Protein AF-K9KBE3-F1 (afdb_monomer_lite)

Structure (mmCIF, N/CA/C/O backbone):
data_AF-K9KBE3-F1
#
_entry.id   AF-K9KBE3-F1
#
loop_
_atom_site.group_PDB
_atom_site.id
_atom_site.type_symbol
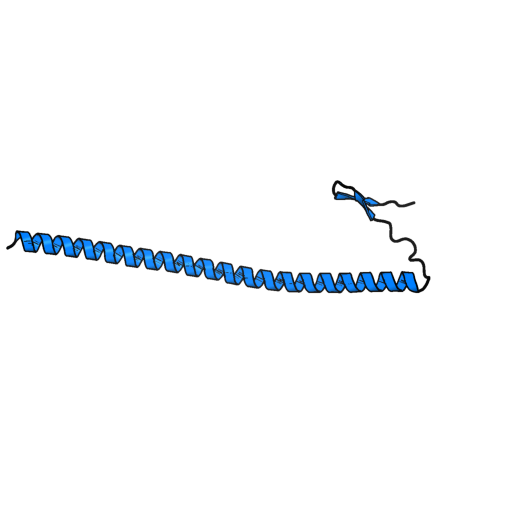_atom_site.label_atom_id
_atom_site.label_alt_id
_atom_site.label_comp_id
_atom_site.label_asym_id
_atom_site.label_entity_id
_atom_site.label_seq_id
_atom_site.pdbx_PDB_ins_code
_atom_site.Cartn_x
_atom_site.Cartn_y
_atom_site.Cartn_z
_atom_site.occupancy
_atom_site.B_iso_or_equiv
_atom_site.auth_seq_id
_atom_site.auth_comp_id
_atom_site.auth_asym_id
_atom_site.auth_atom_id
_atom_site.pdbx_PDB_model_num
ATOM 1 N N . GLN A 1 1 ? -29.424 4.724 49.142 1.00 73.38 1 GLN A N 1
ATOM 2 C CA . GLN A 1 1 ? -28.100 4.089 48.978 1.00 73.38 1 GLN A CA 1
ATOM 3 C C . GLN A 1 1 ? -28.113 3.156 47.771 1.00 73.38 1 GLN A C 1
ATOM 5 O O . GLN A 1 1 ? -27.356 3.402 46.847 1.00 73.38 1 GLN A O 1
ATOM 10 N N . GLU A 1 2 ? -29.052 2.206 47.704 1.00 88.50 2 GLU A N 1
ATOM 11 C CA . GLU A 1 2 ? -29.183 1.243 46.591 1.00 88.50 2 GLU A CA 1
ATOM 12 C C . GLU A 1 2 ? -29.320 1.871 45.195 1.00 88.50 2 GLU A C 1
ATOM 14 O O . GLU A 1 2 ? -28.707 1.393 44.245 1.00 88.50 2 GLU A O 1
ATOM 19 N N . GLU A 1 3 ? -30.072 2.966 45.051 1.00 91.50 3 GLU A N 1
ATOM 20 C CA . GLU A 1 3 ? -30.229 3.639 43.752 1.00 91.50 3 GLU A CA 1
ATOM 21 C C . GLU A 1 3 ? -28.906 4.235 43.243 1.00 91.50 3 GLU A C 1
ATOM 23 O O . GLU A 1 3 ? -28.566 4.090 42.070 1.00 91.50 3 GLU A O 1
ATOM 28 N N . LYS A 1 4 ? -28.106 4.821 44.146 1.00 92.25 4 LYS A N 1
ATOM 29 C CA . LYS A 1 4 ? -26.766 5.332 43.821 1.00 92.25 4 LYS A CA 1
ATOM 30 C C . LYS A 1 4 ? -25.815 4.195 43.446 1.00 92.25 4 LYS A C 1
ATOM 32 O O . LYS A 1 4 ? -25.055 4.330 42.490 1.00 92.25 4 LYS A O 1
ATOM 37 N N . ASP A 1 5 ? -25.893 3.066 44.146 1.00 95.12 5 ASP A N 1
ATOM 38 C CA . ASP A 1 5 ? -25.075 1.887 43.842 1.00 95.12 5 ASP A CA 1
ATOM 39 C C . ASP A 1 5 ? -25.460 1.268 42.487 1.00 95.12 5 ASP A C 1
ATOM 41 O O . ASP A 1 5 ? -24.592 0.850 41.719 1.00 95.12 5 ASP A O 1
ATOM 45 N N . SER A 1 6 ? -26.754 1.256 42.153 1.00 95.88 6 SER A N 1
ATOM 46 C CA . SER A 1 6 ? -27.262 0.818 40.848 1.00 95.88 6 SER A CA 1
ATOM 47 C C . SER A 1 6 ? -26.790 1.737 39.716 1.00 95.88 6 SER A C 1
ATOM 49 O O . SER A 1 6 ? -26.279 1.266 38.696 1.00 95.88 6 SER A O 1
ATOM 51 N N . GLN A 1 7 ? -26.865 3.057 39.917 1.00 96.75 7 GLN A N 1
ATOM 52 C CA . GLN A 1 7 ? -26.343 4.040 38.966 1.00 96.75 7 GLN A CA 1
ATOM 53 C C . GLN A 1 7 ? -24.837 3.874 38.748 1.00 96.75 7 GLN A C 1
ATOM 55 O O . GLN A 1 7 ? -24.382 3.871 37.605 1.00 96.75 7 GLN A O 1
ATOM 60 N N . MET A 1 8 ? -24.065 3.674 39.817 1.00 97.06 8 MET A N 1
ATOM 61 C CA . MET A 1 8 ? -22.621 3.462 39.724 1.00 97.06 8 MET A CA 1
ATOM 62 C C . MET A 1 8 ? -22.282 2.191 38.935 1.00 97.06 8 MET A C 1
ATOM 64 O O . MET A 1 8 ? -21.425 2.233 38.055 1.00 97.06 8 MET A O 1
ATOM 68 N N . LYS A 1 9 ? -22.994 1.083 39.174 1.00 97.12 9 LYS A N 1
ATOM 69 C CA . LYS A 1 9 ? -22.838 -0.152 38.387 1.00 97.12 9 LYS A CA 1
ATOM 70 C C . LYS A 1 9 ? -23.150 0.070 36.906 1.00 97.12 9 LYS A C 1
ATOM 72 O O . LYS A 1 9 ? -22.374 -0.360 36.061 1.00 97.12 9 LYS A O 1
ATOM 77 N N . SER A 1 10 ? -24.230 0.789 36.595 1.00 98.06 10 SER A N 1
ATOM 78 C CA . SER A 1 10 ? -24.594 1.138 35.214 1.00 98.06 10 SER A CA 1
ATOM 79 C C . SER A 1 10 ? -23.510 1.974 34.523 1.00 98.06 10 SER A C 1
ATOM 81 O O . SER A 1 10 ? -23.141 1.697 33.381 1.00 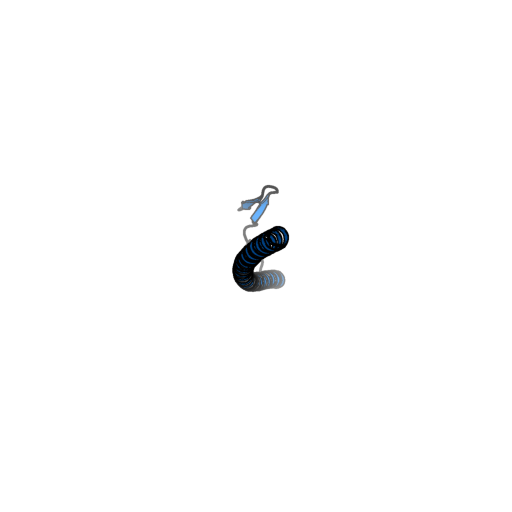98.06 10 SER A O 1
ATOM 83 N N . ILE A 1 11 ? -22.938 2.954 35.230 1.00 97.94 11 ILE A N 1
ATOM 84 C CA . ILE A 1 11 ? -21.825 3.768 34.723 1.00 97.94 11 ILE A CA 1
ATOM 85 C C . ILE A 1 11 ? -20.604 2.891 34.431 1.00 97.94 11 ILE A C 1
A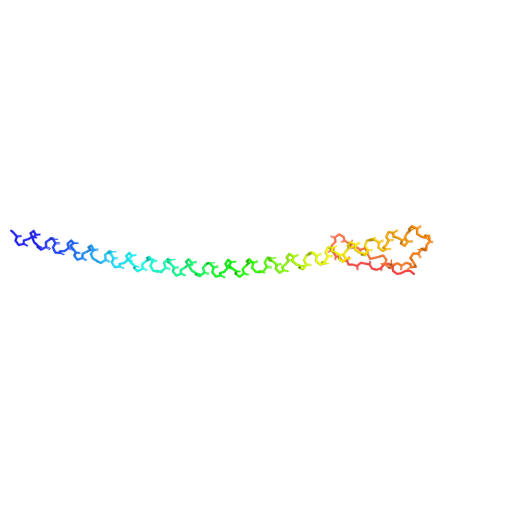TOM 87 O O . ILE A 1 11 ? -20.041 2.990 33.344 1.00 97.94 11 ILE A O 1
ATOM 91 N N . ILE A 1 12 ? -20.225 2.006 35.357 1.00 97.69 12 ILE A N 1
ATOM 92 C CA . ILE A 1 12 ? -19.077 1.107 35.181 1.00 97.69 12 ILE A CA 1
ATOM 93 C C . ILE A 1 12 ? -19.289 0.185 33.976 1.00 97.69 12 ILE A C 1
ATOM 95 O O . ILE A 1 12 ? -18.409 0.096 33.126 1.00 97.69 12 ILE A O 1
ATOM 99 N N . SER A 1 13 ? -20.462 -0.442 33.841 1.00 98.12 13 SER A N 1
ATOM 100 C CA . SER A 1 13 ? -20.759 -1.311 32.695 1.00 98.12 13 SER A CA 1
ATOM 101 C C . SER A 1 13 ? -20.674 -0.568 31.360 1.00 98.12 13 SER A C 1
ATOM 103 O O . SER A 1 13 ? -20.142 -1.107 30.392 1.00 98.12 13 SER A O 1
ATOM 105 N N . ARG A 1 14 ? -21.144 0.686 31.302 1.00 98.44 14 ARG A N 1
ATOM 106 C CA . ARG A 1 14 ? -21.023 1.522 30.098 1.00 98.44 14 ARG A CA 1
ATOM 107 C C . ARG A 1 14 ? -19.571 1.876 29.788 1.00 98.44 14 ARG A C 1
ATOM 109 O O . ARG A 1 14 ? -19.186 1.834 28.627 1.00 98.44 14 ARG A O 1
ATOM 116 N N . LEU A 1 15 ? -18.771 2.206 30.803 1.00 98.50 15 LEU A N 1
ATOM 117 C CA . LEU A 1 15 ? -17.348 2.502 30.621 1.00 98.50 15 LEU A CA 1
ATOM 118 C C . LEU A 1 15 ? -16.570 1.279 30.126 1.00 98.50 15 LEU A C 1
ATOM 120 O O . LEU A 1 15 ? -15.755 1.422 29.223 1.00 98.50 15 LEU A O 1
ATOM 124 N N . MET A 1 16 ? -16.860 0.088 30.654 1.00 98.25 16 MET A N 1
ATOM 125 C CA . MET A 1 16 ? -16.243 -1.157 30.185 1.00 98.25 16 MET A CA 1
ATOM 126 C C . MET A 1 16 ? -16.581 -1.451 28.719 1.00 98.25 16 MET A C 1
ATOM 128 O O . MET A 1 16 ? -15.696 -1.828 27.959 1.00 98.25 16 MET A O 1
ATOM 132 N N . ALA A 1 17 ? -17.837 -1.245 28.308 1.00 98.25 17 ALA A N 1
ATOM 133 C CA . ALA A 1 17 ? -18.239 -1.427 26.913 1.00 98.25 17 ALA A CA 1
ATOM 134 C C . ALA A 1 17 ? -17.486 -0.469 25.974 1.00 98.25 17 ALA A C 1
ATOM 136 O O . ALA A 1 17 ? -16.945 -0.903 24.962 1.00 98.25 17 ALA A O 1
ATOM 137 N N . VAL A 1 18 ? -17.378 0.810 26.351 1.00 98.56 18 VAL A N 1
ATOM 138 C CA . VAL A 1 18 ? -16.604 1.805 25.589 1.00 98.56 18 VAL A CA 1
ATOM 139 C C . VAL A 1 18 ? -15.119 1.435 25.535 1.00 98.56 18 VAL A C 1
ATOM 141 O O . VAL A 1 18 ? -14.484 1.595 24.498 1.00 98.56 18 VAL A O 1
ATOM 144 N N . GLU A 1 19 ? -14.544 0.929 26.628 1.00 98.44 19 GLU A N 1
ATOM 145 C CA . GLU A 1 19 ? -13.146 0.487 26.649 1.00 98.44 19 GLU A CA 1
ATOM 146 C C . GLU A 1 19 ? -12.901 -0.690 25.691 1.00 98.44 19 GLU A C 1
ATOM 148 O O . GLU A 1 19 ? -11.897 -0.704 24.977 1.00 98.44 19 GLU A O 1
ATOM 153 N N . GLU A 1 20 ? -13.806 -1.670 25.652 1.00 98.38 20 GLU A N 1
ATOM 154 C CA . GLU A 1 20 ? -13.723 -2.791 24.710 1.00 98.38 20 GLU A CA 1
ATOM 155 C C . GLU A 1 20 ? -13.837 -2.330 23.253 1.00 98.38 20 GLU A C 1
ATOM 157 O O . GLU A 1 20 ? -13.035 -2.752 22.417 1.00 98.38 20 GLU A O 1
ATOM 162 N N . GLU A 1 21 ? -14.775 -1.427 22.954 1.00 98.50 21 GLU A N 1
ATOM 163 C CA . GLU A 1 21 ? -14.915 -0.838 21.618 1.00 98.50 21 GLU A CA 1
ATOM 164 C C . GLU A 1 21 ? -13.643 -0.091 21.204 1.00 98.50 21 GLU A C 1
ATOM 166 O O . GLU A 1 21 ? -13.108 -0.341 20.127 1.00 98.50 21 GLU A O 1
ATOM 171 N N . LEU A 1 22 ? -13.071 0.729 22.090 1.00 98.62 22 LEU A N 1
ATOM 172 C CA . LEU A 1 22 ? -11.819 1.438 21.812 1.00 98.62 22 LEU A CA 1
ATOM 173 C C . LEU A 1 22 ? -10.642 0.486 21.562 1.00 98.62 22 LEU A C 1
ATOM 175 O O . LEU A 1 22 ? -9.815 0.745 20.686 1.00 98.62 22 LEU A O 1
ATOM 179 N N . LYS A 1 23 ? -10.548 -0.623 22.308 1.00 98.56 23 LYS A N 1
ATOM 180 C CA . LYS A 1 23 ? -9.516 -1.650 22.073 1.00 98.56 23 LYS A CA 1
ATOM 181 C C . LYS A 1 23 ? -9.685 -2.306 20.708 1.00 98.56 23 LYS A C 1
ATOM 183 O O . LYS A 1 23 ? -8.690 -2.533 20.017 1.00 98.56 23 LYS A O 1
ATOM 188 N N . LYS A 1 24 ? -10.927 -2.599 20.320 1.00 98.56 24 LYS A N 1
ATOM 189 C CA . LYS A 1 24 ? -11.245 -3.174 19.014 1.00 98.56 24 LYS A CA 1
ATOM 190 C C . LYS A 1 24 ? -10.893 -2.206 17.883 1.00 98.56 24 LYS A C 1
ATOM 192 O O . LYS A 1 24 ? -10.141 -2.587 16.990 1.00 98.56 24 LYS A O 1
ATOM 197 N N . ASP A 1 25 ? -11.346 -0.959 17.965 1.00 98.56 25 ASP A N 1
ATOM 198 C CA . ASP A 1 25 ? -11.062 0.078 16.969 1.00 98.56 25 ASP A CA 1
ATOM 199 C C . ASP A 1 25 ? -9.554 0.313 16.819 1.00 98.56 25 ASP A C 1
ATOM 201 O O . ASP A 1 25 ? -9.037 0.456 15.710 1.00 98.56 25 ASP A O 1
ATOM 205 N N . HIS A 1 26 ? -8.813 0.294 17.931 1.00 98.56 26 HIS A N 1
ATOM 206 C CA . HIS A 1 26 ? -7.360 0.411 17.903 1.00 98.56 26 HIS A CA 1
ATOM 207 C C . HIS A 1 26 ? -6.695 -0.763 17.168 1.00 98.56 26 HIS A C 1
ATOM 209 O O . HIS A 1 26 ? -5.799 -0.545 16.351 1.00 98.56 26 HIS A O 1
ATOM 215 N N . ALA A 1 27 ? -7.145 -1.997 17.413 1.00 98.50 27 ALA A N 1
ATOM 216 C CA . ALA A 1 27 ? -6.631 -3.178 16.723 1.00 98.50 27 ALA A CA 1
ATOM 217 C C . ALA A 1 27 ? -6.943 -3.149 15.216 1.00 98.50 27 ALA A C 1
ATOM 219 O O . ALA A 1 27 ? -6.076 -3.462 14.397 1.00 98.50 27 ALA A O 1
ATOM 220 N N . GLU A 1 28 ? -8.152 -2.729 14.837 1.00 98.56 28 GLU A N 1
ATOM 221 C CA . GLU A 1 28 ? -8.543 -2.562 13.434 1.00 98.56 28 GLU A CA 1
ATOM 222 C C . GLU A 1 28 ? -7.704 -1.480 12.744 1.00 98.56 28 GLU A C 1
ATOM 224 O O . GLU A 1 28 ? -7.172 -1.699 11.651 1.00 98.56 28 GLU A O 1
ATOM 229 N N . MET A 1 29 ? -7.508 -0.336 13.404 1.00 98.75 29 MET A N 1
ATOM 230 C CA . MET A 1 29 ? -6.646 0.731 12.903 1.00 98.75 29 MET A CA 1
ATOM 231 C C . MET A 1 29 ? -5.201 0.250 12.720 1.00 98.75 29 MET A C 1
ATOM 233 O O . MET A 1 29 ? -4.591 0.540 11.688 1.00 98.75 29 MET A O 1
ATOM 237 N N . GLN A 1 30 ? -4.661 -0.524 13.666 1.00 98.69 30 GLN A N 1
ATOM 238 C CA . GLN A 1 30 ? -3.315 -1.085 13.554 1.00 98.69 30 GLN A CA 1
ATOM 239 C C . GLN A 1 30 ? -3.192 -2.035 12.354 1.00 98.69 30 GLN A C 1
ATOM 241 O O . GLN A 1 30 ? -2.238 -1.932 11.584 1.00 98.69 30 GLN A O 1
ATOM 246 N N . ALA A 1 31 ? -4.190 -2.891 12.118 1.00 98.62 31 ALA A N 1
ATOM 247 C CA . ALA A 1 31 ? -4.202 -3.777 10.955 1.00 98.62 31 ALA A CA 1
ATOM 248 C C . ALA A 1 31 ? -4.200 -2.999 9.624 1.00 98.62 31 ALA A C 1
ATOM 250 O O . ALA A 1 31 ? -3.533 -3.393 8.662 1.00 98.62 31 ALA A O 1
ATOM 251 N N . VAL A 1 32 ? -4.911 -1.868 9.566 1.00 98.62 32 VAL A N 1
ATOM 252 C CA . VAL A 1 32 ? -4.899 -0.973 8.400 1.00 98.62 32 VAL A CA 1
ATOM 253 C C . VAL A 1 32 ? -3.521 -0.338 8.198 1.00 98.62 32 VAL A C 1
ATOM 255 O O . VAL A 1 32 ? -3.057 -0.257 7.057 1.00 98.62 32 VAL A O 1
ATOM 258 N N . ILE A 1 33 ? -2.860 0.104 9.271 1.00 98.75 33 ILE A N 1
ATOM 259 C CA . ILE A 1 33 ? -1.501 0.662 9.212 1.00 98.75 33 ILE A CA 1
ATOM 260 C C . ILE A 1 33 ? -0.526 -0.385 8.664 1.00 98.75 33 ILE A C 1
ATOM 262 O O . ILE A 1 33 ? 0.190 -0.104 7.702 1.00 98.75 33 ILE A O 1
ATOM 266 N N . ASP A 1 34 ? -0.567 -1.610 9.183 1.00 98.81 34 ASP A N 1
ATOM 267 C CA . ASP A 1 34 ? 0.304 -2.701 8.738 1.00 98.81 34 ASP A CA 1
ATOM 268 C C . ASP A 1 34 ? 0.081 -3.044 7.256 1.00 98.81 34 ASP A C 1
ATOM 270 O O . ASP A 1 34 ? 1.028 -3.285 6.501 1.00 98.81 34 ASP A O 1
ATOM 274 N N . ALA A 1 35 ? -1.177 -3.040 6.804 1.00 98.69 35 ALA A N 1
ATOM 275 C CA . ALA A 1 35 ? -1.510 -3.248 5.399 1.00 98.69 35 ALA A CA 1
ATOM 276 C C . ALA A 1 35 ? -0.964 -2.121 4.507 1.00 98.69 35 ALA A C 1
ATOM 278 O O . ALA A 1 35 ? -0.418 -2.394 3.435 1.00 98.69 35 ALA A O 1
ATOM 279 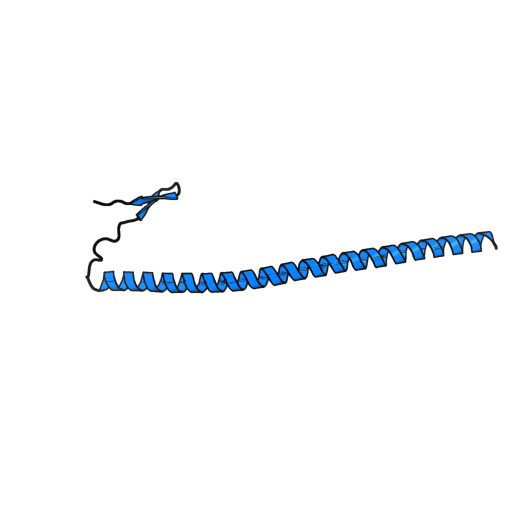N N . LYS A 1 36 ? -1.066 -0.859 4.948 1.00 98.81 36 LYS A N 1
ATOM 280 C CA . LYS A 1 36 ? -0.493 0.289 4.229 1.00 98.81 36 LYS A CA 1
ATOM 281 C C . LYS A 1 36 ? 1.030 0.213 4.167 1.00 98.81 36 LYS A C 1
ATOM 283 O O . LYS A 1 36 ? 1.578 0.461 3.097 1.00 98.81 36 LYS A O 1
ATOM 288 N N . GLN A 1 37 ? 1.696 -0.199 5.246 1.00 98.81 37 GLN A N 1
ATOM 289 C CA . GLN A 1 37 ? 3.152 -0.349 5.260 1.00 98.81 37 GLN A CA 1
ATOM 290 C C . GLN A 1 37 ? 3.622 -1.379 4.225 1.00 98.81 37 GLN A C 1
ATOM 292 O O . GLN A 1 37 ? 4.511 -1.095 3.432 1.00 98.81 37 GLN A O 1
ATOM 297 N N . LYS A 1 38 ? 2.945 -2.530 4.125 1.00 98.75 38 LYS A N 1
ATOM 298 C CA . LYS A 1 38 ? 3.258 -3.542 3.098 1.00 98.75 38 LYS A CA 1
ATOM 299 C C . LYS A 1 38 ? 3.137 -3.004 1.669 1.00 98.75 38 LYS A C 1
ATOM 301 O O . LYS A 1 38 ? 3.906 -3.399 0.793 1.00 98.75 38 LYS A O 1
ATOM 306 N N . ILE A 1 39 ? 2.161 -2.131 1.418 1.00 98.69 39 ILE A N 1
ATOM 307 C CA . ILE A 1 39 ? 1.981 -1.492 0.108 1.00 98.69 39 ILE A CA 1
ATOM 308 C C . ILE A 1 39 ? 3.127 -0.517 -0.168 1.00 98.69 39 ILE A C 1
ATOM 310 O O . ILE A 1 39 ? 3.670 -0.541 -1.272 1.00 98.69 39 ILE A O 1
ATOM 314 N N . ILE A 1 40 ? 3.509 0.296 0.821 1.00 98.75 40 ILE A N 1
ATOM 315 C CA . ILE A 1 40 ? 4.636 1.232 0.717 1.00 98.75 40 ILE A CA 1
ATOM 316 C C . ILE A 1 40 ? 5.917 0.463 0.379 1.00 98.75 40 ILE A C 1
ATOM 318 O O . ILE A 1 40 ? 6.531 0.746 -0.646 1.00 98.75 40 ILE A O 1
ATOM 322 N N . ASP A 1 41 ? 6.242 -0.592 1.128 1.00 98.81 41 ASP A N 1
ATOM 323 C CA . ASP A 1 41 ? 7.445 -1.402 0.896 1.00 98.81 41 ASP A CA 1
ATOM 324 C C . ASP A 1 41 ? 7.472 -2.012 -0.521 1.00 98.81 41 ASP A C 1
ATOM 326 O O . ASP A 1 41 ? 8.517 -2.117 -1.173 1.00 98.81 41 ASP A O 1
ATOM 330 N N . ALA A 1 42 ? 6.312 -2.444 -1.028 1.00 98.69 42 ALA A N 1
ATOM 331 C CA . ALA A 1 42 ? 6.192 -2.970 -2.386 1.00 98.69 42 ALA A CA 1
ATOM 332 C C . ALA A 1 42 ? 6.391 -1.875 -3.449 1.00 98.69 42 ALA A C 1
ATOM 334 O O . ALA A 1 42 ? 7.018 -2.120 -4.486 1.00 98.69 42 ALA A O 1
ATOM 335 N N . GLN A 1 43 ? 5.877 -0.670 -3.200 1.00 98.81 43 GLN A N 1
ATOM 336 C CA . GLN A 1 43 ? 6.050 0.483 -4.081 1.00 98.81 43 GLN A CA 1
ATOM 337 C C . GLN A 1 43 ? 7.500 0.976 -4.095 1.00 98.81 43 GLN A C 1
ATOM 339 O O . GLN A 1 43 ? 8.029 1.233 -5.175 1.00 98.81 43 GLN A O 1
ATOM 344 N N . GLU A 1 44 ? 8.179 1.013 -2.950 1.00 98.81 44 GLU A N 1
ATOM 345 C CA . GLU A 1 44 ? 9.600 1.369 -2.856 1.00 98.81 44 GLU A CA 1
ATOM 346 C C . GLU A 1 44 ? 10.474 0.426 -3.694 1.00 98.81 44 GLU A C 1
ATOM 348 O O . GLU A 1 44 ? 11.280 0.873 -4.512 1.00 98.81 44 GLU A O 1
ATOM 353 N N . LYS A 1 45 ? 10.247 -0.891 -3.600 1.00 98.69 45 LYS A N 1
ATOM 354 C CA . LYS A 1 45 ? 10.941 -1.883 -4.446 1.00 98.69 45 LYS A CA 1
ATOM 355 C C . LYS A 1 45 ? 10.699 -1.650 -5.938 1.00 98.69 45 LYS A C 1
ATOM 357 O O . LYS A 1 45 ? 11.601 -1.844 -6.762 1.00 98.69 45 LYS A O 1
ATOM 362 N N . ARG A 1 46 ? 9.482 -1.239 -6.305 1.00 98.69 46 ARG A N 1
ATOM 363 C CA . ARG A 1 46 ? 9.133 -0.925 -7.694 1.00 98.69 46 ARG A CA 1
ATOM 364 C C . ARG A 1 46 ? 9.846 0.332 -8.187 1.00 98.69 46 ARG A C 1
ATOM 366 O O . ARG A 1 46 ? 10.320 0.314 -9.319 1.00 98.69 46 ARG A O 1
ATOM 373 N N . ILE A 1 47 ? 9.959 1.369 -7.358 1.00 98.75 47 ILE A N 1
ATOM 374 C CA . ILE A 1 47 ? 10.716 2.589 -7.679 1.00 98.75 47 ILE A CA 1
ATOM 375 C C . ILE A 1 47 ? 12.175 2.236 -7.960 1.00 98.75 47 ILE A C 1
ATOM 377 O O . ILE A 1 47 ? 12.657 2.518 -9.050 1.00 98.75 47 ILE A O 1
ATOM 381 N N . VAL A 1 48 ? 12.835 1.496 -7.063 1.00 98.69 48 VAL A N 1
ATOM 382 C CA . VAL A 1 48 ? 14.236 1.074 -7.255 1.00 98.69 48 VAL A CA 1
ATOM 383 C C . VAL A 1 48 ? 14.423 0.288 -8.559 1.00 98.69 48 VAL A C 1
ATOM 385 O O . VAL A 1 48 ? 15.398 0.478 -9.291 1.00 98.69 48 VAL A O 1
ATOM 388 N N . SER A 1 49 ? 13.472 -0.590 -8.884 1.00 98.56 49 SER A N 1
ATOM 389 C CA . SER A 1 49 ? 13.505 -1.363 -10.131 1.00 98.56 49 SER A CA 1
ATOM 390 C C . SER A 1 49 ? 13.366 -0.467 -11.367 1.00 98.56 49 SER A C 1
ATOM 392 O O . SER A 1 49 ? 14.082 -0.658 -12.354 1.00 98.56 49 SER A O 1
ATOM 394 N N . LEU A 1 50 ? 12.463 0.517 -11.313 1.00 98.69 50 LEU A N 1
ATOM 395 C CA . LEU A 1 50 ? 12.268 1.501 -12.377 1.00 98.69 50 LEU A CA 1
ATOM 396 C C . LEU A 1 50 ? 13.491 2.402 -12.542 1.00 98.69 50 LEU A C 1
ATOM 398 O O . LEU A 1 50 ? 13.907 2.627 -13.675 1.00 98.69 50 LEU A O 1
ATOM 402 N N . ASP A 1 51 ? 14.106 2.845 -11.449 1.00 98.69 51 ASP A N 1
ATOM 403 C CA . ASP A 1 51 ? 15.326 3.650 -11.482 1.00 98.69 51 ASP A CA 1
ATOM 404 C C . ASP A 1 51 ? 16.471 2.883 -12.143 1.00 98.69 51 ASP A C 1
ATOM 406 O O . ASP A 1 51 ? 17.130 3.409 -13.039 1.00 98.69 51 ASP A O 1
ATOM 410 N N . SER A 1 52 ? 16.650 1.600 -11.805 1.00 98.62 52 SER A N 1
ATOM 411 C CA . SER A 1 52 ? 17.649 0.748 -12.461 1.00 98.62 52 SER A CA 1
ATOM 412 C C . SER A 1 52 ? 17.398 0.617 -13.967 1.00 98.62 52 SER A C 1
ATOM 414 O O . SER A 1 52 ? 18.328 0.733 -14.772 1.00 98.62 52 SER A O 1
ATOM 416 N N . ALA A 1 53 ? 16.143 0.403 -14.372 1.00 98.56 53 ALA A N 1
ATOM 417 C CA . ALA A 1 53 ? 15.774 0.333 -15.782 1.00 98.56 53 ALA A CA 1
ATOM 418 C C . ALA A 1 53 ? 16.014 1.673 -16.498 1.00 98.56 53 ALA A C 1
ATOM 420 O O . ALA A 1 53 ? 16.574 1.693 -17.594 1.00 98.56 53 ALA A O 1
ATOM 421 N N . ASN A 1 54 ? 15.661 2.787 -15.858 1.00 98.56 54 ASN A N 1
ATOM 422 C CA . ASN A 1 54 ? 15.856 4.132 -16.383 1.00 98.56 54 ASN A CA 1
ATOM 423 C C . ASN A 1 54 ? 17.348 4.451 -16.560 1.00 98.56 54 ASN A C 1
ATOM 425 O O . ASN A 1 54 ? 17.765 4.869 -17.638 1.00 98.56 54 ASN A O 1
ATOM 429 N N . THR A 1 55 ? 18.187 4.147 -15.565 1.00 98.56 55 THR A N 1
ATOM 430 C CA . THR A 1 55 ? 19.646 4.287 -15.686 1.00 98.56 55 THR A CA 1
ATOM 431 C C . THR A 1 55 ? 20.182 3.496 -16.879 1.00 98.56 55 THR A C 1
ATOM 433 O O . THR A 1 55 ? 20.930 4.047 -17.684 1.00 98.56 55 THR A O 1
ATOM 436 N N . ARG A 1 56 ? 19.764 2.234 -17.058 1.00 98.62 56 ARG A N 1
ATOM 437 C CA . ARG A 1 56 ? 20.194 1.411 -18.205 1.00 98.62 56 ARG A CA 1
ATOM 438 C C . ARG A 1 56 ? 19.779 2.021 -19.543 1.00 98.62 56 ARG A C 1
ATOM 440 O O . ARG A 1 56 ? 20.593 2.066 -20.465 1.00 98.62 56 ARG A O 1
ATOM 447 N N . LEU A 1 57 ? 18.541 2.504 -19.647 1.00 98.44 57 LEU A N 1
ATOM 448 C CA . LEU A 1 57 ? 18.037 3.162 -20.854 1.00 98.44 57 LEU A CA 1
ATOM 449 C C . LEU A 1 57 ? 18.822 4.437 -21.167 1.00 98.44 57 LEU A C 1
ATOM 451 O O . LEU A 1 57 ? 19.249 4.629 -22.304 1.00 98.44 57 LEU A O 1
ATOM 455 N N . MET A 1 58 ? 19.076 5.272 -20.161 1.00 98.38 58 MET A N 1
ATOM 456 C CA . MET A 1 58 ? 19.860 6.495 -20.316 1.00 98.38 58 MET A CA 1
ATOM 457 C C . MET A 1 58 ? 21.302 6.196 -20.735 1.00 98.38 58 MET A C 1
ATOM 459 O O . MET A 1 58 ? 21.819 6.842 -21.645 1.00 98.38 58 MET A O 1
ATOM 463 N N . SER A 1 59 ? 21.940 5.175 -20.154 1.00 98.06 59 SER A N 1
ATOM 464 C CA . SER A 1 59 ? 23.268 4.725 -20.584 1.00 98.06 59 SER A CA 1
ATOM 465 C C . SER A 1 59 ? 23.273 4.231 -22.033 1.00 98.06 59 SER A C 1
ATOM 467 O O . SER A 1 59 ? 24.177 4.583 -22.790 1.00 98.06 59 SER A O 1
ATOM 469 N N . ALA A 1 60 ? 22.273 3.446 -22.445 1.00 97.81 60 ALA A N 1
ATOM 470 C CA . ALA A 1 60 ? 22.155 2.971 -23.823 1.00 97.81 60 ALA A CA 1
ATOM 471 C C . ALA A 1 60 ? 21.932 4.131 -24.808 1.00 97.81 60 ALA A C 1
ATOM 473 O O . ALA A 1 60 ? 22.572 4.189 -25.859 1.00 97.81 60 ALA A O 1
ATOM 474 N N . LEU A 1 61 ? 21.078 5.092 -24.446 1.00 97.81 61 LEU A N 1
ATOM 475 C CA . LEU A 1 61 ? 20.815 6.285 -25.245 1.00 97.81 61 LEU A CA 1
ATOM 476 C C . LEU A 1 61 ? 22.078 7.137 -25.422 1.00 97.81 61 LEU A C 1
ATOM 478 O O . LEU A 1 61 ? 22.369 7.572 -26.537 1.00 97.81 61 LEU A O 1
ATOM 482 N N . THR A 1 62 ? 22.847 7.346 -24.352 1.00 96.69 62 THR A N 1
ATOM 483 C CA . THR A 1 62 ? 24.132 8.059 -24.410 1.00 96.69 62 THR A CA 1
ATOM 484 C C . THR A 1 62 ? 25.107 7.367 -25.362 1.00 96.69 62 THR A C 1
ATOM 486 O O . THR A 1 62 ? 25.659 8.026 -26.241 1.00 96.69 62 THR A O 1
ATOM 489 N N . GLN A 1 63 ? 25.240 6.038 -25.284 1.00 96.06 63 GLN A N 1
ATOM 490 C CA . GLN A 1 63 ? 26.108 5.271 -26.190 1.00 96.06 63 GLN A CA 1
ATOM 491 C C . GLN A 1 63 ? 25.687 5.373 -27.664 1.00 96.06 63 GLN A C 1
ATOM 493 O O . GLN A 1 63 ? 26.532 5.365 -28.559 1.00 96.06 63 GLN A O 1
ATOM 498 N N . VAL A 1 64 ? 24.385 5.428 -27.957 1.00 95.50 64 VAL A N 1
ATOM 499 C CA . VAL A 1 64 ? 23.894 5.608 -29.335 1.00 95.50 64 VAL A CA 1
ATOM 500 C C . VAL A 1 64 ? 24.186 7.024 -29.833 1.00 95.50 64 VAL A C 1
ATOM 502 O O . VAL A 1 64 ? 24.679 7.186 -30.949 1.00 95.50 64 VAL A O 1
ATOM 505 N N . LYS A 1 65 ? 23.944 8.044 -29.000 1.00 94.69 65 LYS A N 1
ATOM 506 C CA . LYS A 1 65 ? 24.249 9.446 -29.331 1.00 94.69 65 LYS A CA 1
ATOM 507 C C . LYS A 1 65 ? 25.734 9.658 -29.616 1.00 94.69 65 LYS A C 1
ATOM 509 O O . LYS A 1 65 ? 26.075 10.345 -30.577 1.00 94.69 65 LYS A O 1
ATOM 514 N N . GLU A 1 66 ? 26.609 9.057 -28.815 1.00 93.19 66 GLU A N 1
ATOM 515 C CA . GLU A 1 66 ? 28.057 9.145 -29.006 1.00 93.19 66 GLU A CA 1
ATOM 516 C C . GLU A 1 66 ? 28.496 8.486 -30.318 1.00 93.19 66 GLU A C 1
ATOM 518 O O . GLU A 1 66 ? 29.186 9.120 -31.117 1.00 93.19 66 GLU A O 1
ATOM 523 N N . ARG A 1 67 ? 28.012 7.269 -30.607 1.00 90.94 67 ARG A N 1
ATOM 524 C CA . ARG A 1 67 ? 28.290 6.582 -31.880 1.00 90.94 67 ARG A CA 1
ATOM 525 C C . ARG A 1 67 ? 27.84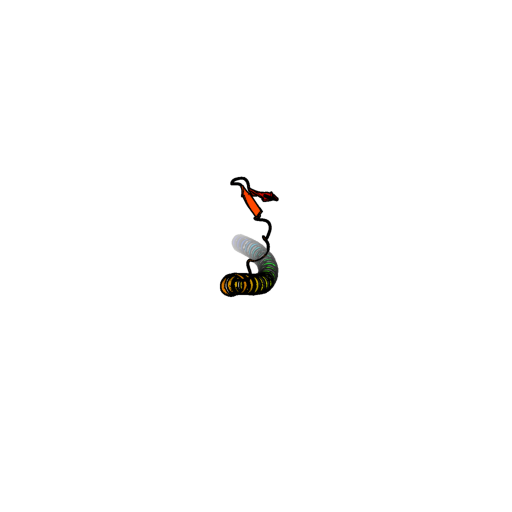8 7.400 -33.089 1.00 90.94 67 ARG A C 1
ATOM 527 O O . ARG A 1 67 ? 28.608 7.524 -34.047 1.00 90.94 67 ARG A O 1
ATOM 534 N N . TYR A 1 68 ? 26.661 7.997 -33.025 1.00 87.56 68 TYR A N 1
ATOM 535 C CA . TYR A 1 68 ? 26.164 8.865 -34.089 1.00 87.56 68 TYR A CA 1
ATOM 536 C C . TYR A 1 68 ? 27.042 10.116 -34.264 1.00 87.56 68 TYR A C 1
ATOM 538 O O . TYR A 1 68 ? 27.444 10.444 -35.377 1.00 87.56 68 TYR A O 1
ATOM 546 N N . SER A 1 69 ? 27.410 10.781 -33.165 1.00 85.19 69 SER A N 1
ATOM 547 C CA . SER A 1 69 ? 28.299 11.952 -33.185 1.00 85.19 69 SER A CA 1
ATOM 548 C C . SER A 1 69 ? 29.675 11.633 -33.790 1.00 85.19 69 SER A C 1
ATOM 550 O O . SER A 1 69 ? 30.192 12.398 -34.607 1.00 85.19 69 SER A O 1
ATOM 552 N N . MET A 1 70 ? 30.257 10.478 -33.450 1.00 80.75 70 MET A N 1
ATOM 553 C CA . MET A 1 70 ? 31.536 10.029 -34.012 1.00 80.75 70 MET A CA 1
ATOM 554 C C . MET A 1 70 ? 31.450 9.690 -35.504 1.00 80.75 70 MET A C 1
ATOM 556 O O . MET A 1 70 ? 32.373 10.014 -36.249 1.00 80.75 70 MET A O 1
ATOM 560 N N . GLN A 1 71 ? 30.346 9.088 -35.960 1.00 73.12 71 GLN A N 1
ATOM 561 C CA . GLN A 1 71 ? 30.114 8.834 -37.388 1.00 73.12 71 GLN A CA 1
ATOM 562 C C . GLN A 1 71 ? 30.056 10.139 -38.191 1.00 73.12 71 GLN A C 1
ATOM 564 O O . GLN A 1 71 ? 30.736 10.258 -39.207 1.00 73.12 71 GLN A O 1
ATOM 569 N N . VAL A 1 72 ? 29.332 11.148 -37.691 1.00 69.12 72 VAL A N 1
ATOM 570 C CA . VAL A 1 72 ? 29.255 12.477 -38.324 1.00 69.12 72 VAL A CA 1
ATOM 571 C C . VAL A 1 72 ? 30.633 13.149 -38.397 1.00 69.12 72 VAL A C 1
ATOM 573 O O . VAL A 1 72 ? 30.968 13.753 -39.413 1.00 69.12 72 VAL A O 1
ATOM 576 N N . ARG A 1 73 ? 31.461 13.028 -37.348 1.00 69.50 73 ARG A N 1
ATOM 577 C CA . ARG A 1 73 ? 32.810 13.628 -37.309 1.00 69.50 73 ARG A CA 1
ATOM 578 C C . ARG A 1 73 ? 33.823 12.952 -38.232 1.00 69.50 73 ARG A C 1
ATOM 580 O O . ARG A 1 73 ? 34.699 13.637 -38.747 1.00 69.50 73 ARG A O 1
ATOM 587 N N . ASN A 1 74 ? 33.709 11.645 -38.462 1.00 70.06 74 ASN A N 1
ATOM 588 C CA . ASN A 1 74 ? 34.660 10.895 -39.288 1.00 70.06 74 ASN A CA 1
ATOM 589 C C . ASN A 1 74 ? 34.393 11.000 -40.803 1.00 70.06 74 ASN A C 1
ATOM 591 O O . ASN A 1 74 ? 35.042 10.302 -41.576 1.00 70.06 74 ASN A O 1
ATOM 595 N N . GLY A 1 75 ? 33.442 11.831 -41.252 1.00 54.25 75 GLY A N 1
ATOM 596 C CA . GLY A 1 75 ? 33.157 12.048 -42.680 1.00 54.25 75 GLY A CA 1
ATOM 597 C C . GLY A 1 75 ? 32.566 10.833 -43.411 1.00 54.25 75 GLY A C 1
ATOM 598 O O . GLY A 1 75 ? 32.261 10.910 -44.599 1.00 54.25 75 GLY A O 1
ATOM 599 N N . ILE A 1 76 ? 32.359 9.721 -42.702 1.00 55.81 76 ILE A N 1
ATOM 600 C CA . ILE A 1 76 ? 31.617 8.560 -43.178 1.00 55.81 76 ILE A CA 1
ATOM 601 C C . ILE A 1 76 ? 30.145 8.946 -43.036 1.00 55.81 76 ILE A C 1
ATOM 603 O O . ILE A 1 76 ? 29.574 8.824 -41.954 1.00 55.81 76 ILE A O 1
ATOM 607 N N . SER A 1 77 ? 29.541 9.479 -44.104 1.00 51.12 77 SER A N 1
ATOM 608 C CA . SER A 1 77 ? 28.087 9.680 -44.130 1.00 51.12 77 SER A CA 1
ATOM 609 C C . SER A 1 77 ? 27.425 8.366 -43.715 1.00 51.12 77 SER A C 1
ATOM 611 O O . SER A 1 77 ? 27.687 7.351 -44.368 1.00 51.12 77 SER A O 1
ATOM 613 N N . PRO A 1 78 ? 26.605 8.333 -42.647 1.00 56.34 78 PRO A N 1
ATOM 614 C CA . PRO A 1 78 ? 25.811 7.154 -42.375 1.00 56.34 78 PRO A CA 1
ATOM 615 C C . PRO A 1 78 ? 24.910 7.014 -43.594 1.00 56.34 78 PRO A C 1
ATOM 617 O O . PRO A 1 78 ? 24.097 7.897 -43.861 1.00 56.34 78 PRO A O 1
ATOM 620 N N . THR A 1 79 ? 25.115 5.972 -44.398 1.00 57.16 79 THR A N 1
ATOM 621 C CA . THR A 1 79 ? 24.200 5.630 -45.485 1.00 57.16 79 THR A CA 1
ATOM 622 C C . THR A 1 79 ? 22.798 5.629 -44.883 1.00 57.16 79 THR A C 1
ATOM 624 O O . THR A 1 79 ? 22.537 4.831 -43.984 1.00 57.16 79 THR A O 1
ATOM 627 N N . ASN A 1 80 ? 22.005 6.627 -45.288 1.00 50.12 80 ASN A N 1
ATOM 628 C CA . ASN A 1 80 ? 20.750 7.094 -44.697 1.00 50.12 80 ASN A CA 1
ATOM 629 C C . ASN A 1 80 ? 20.140 6.175 -43.622 1.00 50.12 80 ASN A C 1
ATOM 631 O O . ASN A 1 80 ? 19.563 5.143 -43.975 1.00 50.12 80 ASN A O 1
ATOM 635 N N . PRO A 1 81 ? 20.130 6.562 -42.331 1.00 53.41 81 PRO A N 1
ATOM 636 C CA . PRO A 1 81 ? 19.126 6.021 -41.437 1.00 53.41 81 PRO A CA 1
ATOM 637 C C . PRO A 1 81 ? 17.792 6.605 -41.903 1.00 53.41 81 PRO A C 1
ATOM 639 O O . PRO A 1 81 ? 17.605 7.822 -41.903 1.00 53.41 81 PRO A O 1
ATOM 642 N N . THR A 1 82 ? 16.893 5.744 -42.367 1.00 58.56 82 THR A N 1
ATOM 643 C CA . THR A 1 82 ? 15.530 6.081 -42.768 1.00 58.56 82 THR A CA 1
ATOM 644 C C . THR A 1 82 ? 14.932 7.098 -41.792 1.00 58.56 82 THR A C 1
ATOM 646 O O . THR A 1 82 ? 14.726 6.790 -40.617 1.00 58.56 82 THR A O 1
ATOM 649 N N . LYS A 1 83 ? 14.733 8.343 -42.244 1.00 57.47 83 LYS A N 1
ATOM 650 C CA . LYS A 1 83 ? 14.298 9.455 -41.392 1.00 57.47 83 LYS A CA 1
ATOM 651 C C . LYS A 1 83 ? 12.863 9.187 -40.937 1.00 57.47 83 LYS A C 1
ATOM 653 O O . LYS A 1 83 ? 11.918 9.430 -41.679 1.00 57.47 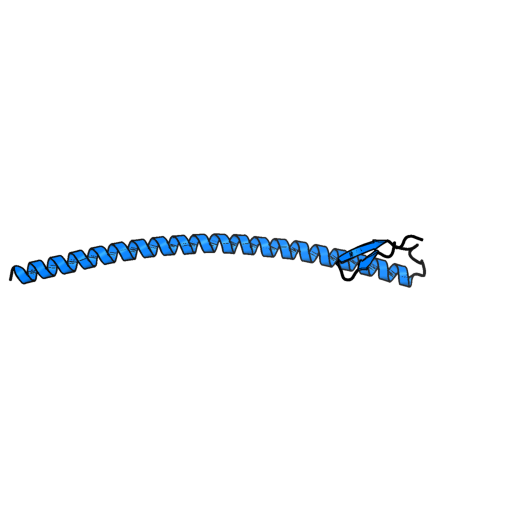83 LYS A O 1
ATOM 658 N N . LEU A 1 84 ? 12.707 8.657 -39.727 1.00 63.88 84 LEU A N 1
ATOM 659 C CA . LEU A 1 84 ? 11.406 8.485 -39.090 1.00 63.88 84 LEU A CA 1
ATOM 660 C C . LEU A 1 84 ? 10.982 9.830 -38.499 1.00 63.88 84 LEU A C 1
ATOM 662 O O . LEU A 1 84 ? 11.569 10.305 -37.528 1.00 63.88 84 LEU A O 1
ATOM 666 N N . SER A 1 85 ? 9.984 10.466 -39.108 1.00 66.19 85 SER A N 1
ATOM 667 C CA . SER A 1 85 ? 9.351 11.674 -38.567 1.00 66.19 85 SER A CA 1
ATOM 668 C C . SER A 1 85 ? 8.026 11.316 -37.905 1.00 66.19 85 SER A C 1
ATOM 670 O O . SER A 1 85 ? 7.256 10.538 -38.471 1.00 66.19 85 SER A O 1
ATOM 672 N N . ILE A 1 86 ? 7.753 11.900 -36.739 1.00 66.44 86 ILE A N 1
ATOM 673 C CA . ILE A 1 86 ? 6.490 11.734 -36.013 1.00 66.44 86 ILE A CA 1
ATOM 674 C C . ILE A 1 86 ? 5.596 12.924 -36.362 1.00 66.44 86 ILE A C 1
ATOM 676 O O . ILE A 1 86 ? 6.032 14.072 -36.263 1.00 66.44 86 ILE A O 1
ATOM 680 N N . THR A 1 87 ? 4.378 12.653 -36.829 1.00 72.75 87 THR A N 1
ATOM 681 C CA . THR A 1 87 ? 3.381 13.700 -37.084 1.00 72.75 87 THR A CA 1
ATOM 682 C C . THR A 1 87 ? 2.874 14.279 -35.764 1.00 72.75 87 THR A C 1
ATOM 684 O O . THR A 1 87 ? 2.988 13.653 -34.715 1.00 72.75 87 THR A O 1
ATOM 687 N N . GLU A 1 88 ? 2.266 15.462 -35.803 1.00 74.50 88 GLU A N 1
ATOM 688 C CA . GLU A 1 88 ? 1.636 16.101 -34.635 1.00 74.50 88 GLU A CA 1
ATOM 689 C C . GLU A 1 88 ? 0.615 15.193 -33.915 1.00 74.50 88 GLU A C 1
ATOM 691 O O . GLU A 1 88 ? 0.405 15.320 -32.713 1.00 74.50 88 GLU A O 1
ATOM 696 N N . ASN A 1 89 ? 0.067 14.200 -34.625 1.00 76.56 89 ASN A N 1
ATOM 697 C CA . ASN A 1 89 ? -0.888 13.219 -34.108 1.00 76.56 89 ASN A CA 1
ATOM 698 C C . ASN A 1 89 ? -0.229 11.938 -33.554 1.00 76.56 89 ASN A C 1
ATOM 700 O O . ASN A 1 89 ? -0.931 11.003 -33.179 1.00 76.56 89 ASN A O 1
ATOM 704 N N . GLY A 1 90 ? 1.106 11.858 -33.522 1.00 75.75 90 GLY A N 1
ATOM 705 C CA . GLY A 1 90 ? 1.845 10.719 -32.966 1.00 75.75 90 GLY A CA 1
ATOM 706 C C . GLY A 1 90 ? 2.087 9.546 -33.925 1.00 75.75 90 GLY A C 1
ATOM 707 O O . GLY A 1 90 ? 2.543 8.493 -33.484 1.00 75.75 90 GLY A O 1
ATOM 708 N N . GLU A 1 91 ? 1.825 9.694 -35.227 1.00 74.44 91 GLU A N 1
ATOM 709 C CA . GLU A 1 91 ? 2.056 8.627 -36.212 1.00 74.44 91 GLU A CA 1
ATOM 710 C C . GLU A 1 91 ? 3.471 8.688 -36.803 1.00 74.44 91 GLU A C 1
ATOM 712 O O . GLU A 1 91 ? 3.959 9.756 -37.186 1.00 74.44 91 GLU A O 1
ATOM 717 N N . PHE A 1 92 ? 4.124 7.530 -36.938 1.00 75.56 92 PHE A N 1
ATOM 718 C CA . PHE A 1 92 ? 5.449 7.417 -37.552 1.00 75.56 92 PHE A CA 1
ATOM 719 C C . PHE A 1 92 ? 5.343 7.359 -39.080 1.00 75.56 92 PHE A C 1
ATOM 721 O O . PHE A 1 92 ? 4.772 6.422 -39.636 1.00 75.56 92 PHE A O 1
ATOM 728 N N . LYS A 1 93 ? 5.950 8.328 -39.775 1.00 65.31 93 LYS A N 1
ATOM 729 C CA . LYS A 1 93 ? 6.101 8.313 -41.237 1.00 65.31 93 LYS A CA 1
ATOM 730 C C . LYS A 1 93 ? 7.535 7.967 -41.629 1.00 65.31 93 LYS A C 1
ATOM 732 O O . LYS A 1 93 ? 8.484 8.613 -41.188 1.00 65.31 93 LYS A O 1
ATOM 737 N N . ASN A 1 94 ? 7.665 6.946 -42.475 1.00 58.34 94 ASN A N 1
ATOM 738 C CA . ASN A 1 94 ? 8.898 6.562 -43.153 1.00 58.34 94 ASN A CA 1
ATOM 739 C C . ASN A 1 94 ? 8.933 7.243 -44.534 1.00 58.34 94 ASN A C 1
ATOM 741 O O . ASN A 1 94 ? 8.137 6.893 -45.403 1.00 58.34 94 ASN A O 1
ATOM 745 N N . SER A 1 95 ? 9.854 8.184 -44.751 1.00 57.91 95 SER A N 1
ATOM 746 C CA . SER A 1 95 ? 10.181 8.668 -46.098 1.00 57.91 95 SER A CA 1
ATOM 747 C C . SER A 1 95 ? 11.311 7.818 -46.688 1.00 57.91 95 SER A C 1
ATOM 749 O O . SER A 1 95 ? 12.485 8.167 -46.560 1.00 57.91 95 SER A O 1
ATOM 751 N N . SER A 1 96 ? 10.962 6.680 -47.288 1.00 50.34 96 SER A N 1
ATOM 752 C CA . SER A 1 96 ? 11.868 5.929 -48.162 1.00 50.34 96 SER A CA 1
ATOM 753 C C . SER A 1 96 ? 11.736 6.493 -49.580 1.00 50.34 96 SER A C 1
ATOM 755 O O . SER A 1 96 ? 10.641 6.450 -50.138 1.00 50.34 96 SER A O 1
ATOM 757 N N . CYS A 1 97 ? 12.827 7.035 -50.123 1.00 38.56 97 CYS A N 1
ATOM 758 C CA . CYS A 1 97 ? 13.025 7.276 -51.554 1.00 38.56 97 CYS A CA 1
ATOM 759 C C . CYS A 1 97 ? 14.164 6.376 -52.024 1.00 38.56 97 CYS A C 1
ATOM 761 O O . CYS A 1 97 ? 15.150 6.268 -51.256 1.00 38.56 97 CYS A O 1
#

pLDDT: mean 87.26, std 16.54, range [38.56, 98.81]

InterPro domains:
  IPR021887 Disabled homolog 2-interacting protein, C-terminal domain [PF12004] (1-68)
  IPR039360 Ras GTPase-activating protein [PTHR10194] (2-65)

Organism: Equus caballus (NCBI:txid9796)

Radius of gyration: 34.68 Å; chains: 1; bounding box: 65×20×100 Å

Foldseek 3Di:
DVVVVVVVVVVVVVVVVVVVVVVVVVVVVVVVVVVVVVVVVVVVVVVVVVVVVVVVVVVVVVVVVVVVVVCVVVPPPPPDPQDFDADPVGDTDGPDD

Sequence (97 aa):
QEEKDSQMKSIISRLMAVEEELKKDHAEMQAVIDAKQKIIDAQEKRIVSLDSANTRLMSALTQVKERYSMQVRNGISPTNPTKLSITENGEFKNSSC

Secondary structure (DSSP, 8-state):
-HHHHHHHHHHHHHHHHHHHHHHHHHHHHHHHHHHHHHHHHHHHHHHHHHHHHHHHHHHHHHHHHHHHHHHHHTT---S----EEEPTTS-EEE---